Protein AF-A0A952GH01-F1 (afdb_monomer)

Foldseek 3Di:
DCPQLVVQLVVLLVQLVVDPDDDLVNLVVSLVSNLVSCVVVVHDNVLSVVLSVQLSCCLPVDPCDDDDDNSVSSVVSSVVSVCVSVDVDDDDDDADPDDDGDDDQDDDPPPCSLVVLLVVCLVVVVVVDQDEAEDPDLDDPVSLVSSVVSCVVSVHHYHDDDNPDDDPPDDD

Nearest PDB structures (foldseek):
  4ue5-assembly1_D  TM=8.906E-01  e=1.024E-07  Canis lupus familiaris
  7obr-assembly1_x  TM=8.571E-01  e=7.918E-08  Canis lupus familiaris
  7nfx-assembly1_x  TM=8.700E-01  e=1.803E-07  Homo sapiens
  6y30-assembly1_A  TM=8.674E-01  e=2.455E-07  Homo sapiens
  7qwq-assembly1_x  TM=8.553E-01  e=5.589E-07  Homo sapiens

pLDDT: mean 84.16, std 13.25, range [35.97, 96.75]

Solvent-accessible surface area (backbone atoms only — not comparable to full-atom values): 10726 Å² total; per-residue (Å²): 137,57,63,68,43,48,53,46,48,51,50,37,52,50,59,50,65,70,44,96,62,86,44,72,65,59,52,52,52,36,52,50,50,46,49,51,36,40,51,78,63,76,43,54,70,67,62,47,51,54,53,51,50,56,43,49,52,51,63,70,67,43,76,85,79,63,102,62,56,67,51,58,50,49,53,49,48,49,52,49,54,51,39,60,75,76,52,83,72,86,82,72,91,81,73,55,98,59,84,80,66,85,82,85,82,79,79,64,89,89,70,44,52,65,61,50,52,44,52,50,39,50,52,41,39,74,72,73,46,86,55,67,48,71,49,80,70,88,83,45,70,67,61,44,52,51,45,50,54,46,25,58,77,70,73,40,50,70,46,71,71,75,94,82,76,74,68,97,78,76,80,132

Structure (mmCIF, N/CA/C/O backbone):
data_AF-A0A952GH01-F1
#
_entry.id   AF-A0A952GH01-F1
#
loop_
_atom_site.group_PDB
_atom_site.id
_atom_site.type_symbol
_atom_site.label_atom_id
_atom_site.label_alt_id
_atom_site.label_comp_id
_atom_site.label_asym_id
_atom_site.label_entity_id
_atom_site.label_seq_id
_atom_site.pdbx_PDB_ins_code
_atom_site.Cartn_x
_atom_site.Cartn_y
_atom_site.Cartn_z
_atom_site.occupancy
_atom_site.B_iso_or_equiv
_atom_site.auth_seq_id
_atom_site.auth_comp_id
_atom_site.auth_asym_id
_atom_site.auth_atom_id
_atom_site.pdbx_PDB_model_num
ATOM 1 N N . MET A 1 1 ? 2.956 -8.116 6.126 1.00 58.72 1 MET A N 1
ATOM 2 C CA . MET A 1 1 ? 3.073 -6.634 6.189 1.00 58.72 1 MET A CA 1
ATOM 3 C C . MET A 1 1 ? 2.266 -6.061 7.347 1.00 58.72 1 MET A C 1
ATOM 5 O O . MET A 1 1 ? 2.832 -5.286 8.094 1.00 58.72 1 MET A O 1
ATOM 9 N N . PHE A 1 2 ? 1.006 -6.467 7.555 1.00 75.69 2 PHE A N 1
ATOM 10 C CA . PHE A 1 2 ? 0.147 -5.917 8.620 1.00 75.69 2 PHE A CA 1
ATOM 11 C C . PHE A 1 2 ? -0.048 -6.837 9.837 1.00 75.69 2 PHE A C 1
ATOM 13 O O . PHE A 1 2 ? -1.040 -6.699 10.534 1.00 75.69 2 PHE A O 1
ATOM 20 N N . GLU A 1 3 ? 0.857 -7.780 10.111 1.00 81.25 3 GLU A N 1
ATOM 21 C CA . GLU A 1 3 ? 0.652 -8.780 11.179 1.00 81.25 3 GLU A CA 1
ATOM 22 C C . GLU A 1 3 ? 0.527 -8.143 12.570 1.00 81.25 3 GLU A C 1
ATOM 24 O O . GLU A 1 3 ? -0.404 -8.459 13.303 1.00 81.25 3 GLU A O 1
ATOM 29 N N . ASN A 1 4 ? 1.396 -7.179 12.894 1.00 81.62 4 ASN A N 1
ATOM 30 C CA . ASN A 1 4 ? 1.360 -6.461 14.172 1.00 81.62 4 ASN A CA 1
ATOM 31 C C . ASN A 1 4 ? 0.070 -5.630 14.323 1.00 81.62 4 ASN A C 1
ATOM 33 O O . ASN A 1 4 ? -0.622 -5.716 15.337 1.00 81.62 4 ASN A O 1
ATOM 37 N N . LEU A 1 5 ? -0.310 -4.896 13.270 1.00 84.62 5 LEU A N 1
ATOM 38 C CA . LEU A 1 5 ? -1.570 -4.150 13.235 1.00 84.62 5 LEU A CA 1
ATOM 39 C C . LEU A 1 5 ? -2.775 -5.086 13.392 1.00 84.62 5 LEU A C 1
ATOM 41 O O . LEU A 1 5 ? -3.677 -4.814 14.178 1.00 84.62 5 LEU A O 1
ATOM 45 N N . GLN A 1 6 ? -2.778 -6.204 12.668 1.00 87.06 6 GLN A N 1
ATOM 46 C CA . GLN A 1 6 ? -3.842 -7.197 12.710 1.00 87.06 6 GLN A CA 1
ATOM 47 C C . GLN A 1 6 ? -3.988 -7.792 14.110 1.00 87.06 6 GLN A C 1
ATOM 49 O O . GLN A 1 6 ? -5.106 -7.877 14.610 1.00 87.06 6 GLN A O 1
ATOM 54 N N . GLU A 1 7 ? -2.886 -8.166 14.759 1.00 87.31 7 GLU A N 1
ATOM 55 C CA . GLU A 1 7 ? -2.910 -8.717 16.112 1.00 87.31 7 GLU A CA 1
ATOM 56 C C . GLU A 1 7 ? -3.476 -7.707 17.119 1.00 87.31 7 GLU A C 1
ATOM 58 O O . GLU A 1 7 ? -4.342 -8.049 17.928 1.00 87.31 7 GLU A O 1
ATOM 63 N N . LYS A 1 8 ? -3.052 -6.442 17.041 1.00 85.44 8 LYS A N 1
ATOM 64 C CA . LYS A 1 8 ? -3.531 -5.381 17.936 1.00 85.44 8 LYS A CA 1
ATOM 65 C C . LYS A 1 8 ? -5.005 -5.049 17.718 1.00 85.44 8 LYS A C 1
ATOM 67 O O . LYS A 1 8 ? -5.753 -4.968 18.689 1.00 85.44 8 LYS A O 1
ATOM 72 N N . LEU A 1 9 ? -5.450 -4.946 16.466 1.00 85.56 9 LEU A N 1
ATOM 73 C CA . LEU A 1 9 ? -6.868 -4.754 16.148 1.00 85.56 9 LEU A CA 1
ATOM 74 C C . LEU A 1 9 ? -7.717 -5.942 16.616 1.00 85.56 9 LEU A C 1
ATOM 76 O O . LEU A 1 9 ? -8.793 -5.750 17.177 1.00 85.56 9 LEU A O 1
ATOM 80 N N . GLN A 1 10 ? -7.232 -7.176 16.446 1.00 87.12 10 GLN A N 1
ATOM 81 C CA . GLN A 1 10 ? -7.925 -8.367 16.940 1.00 87.12 10 GLN A CA 1
ATOM 82 C C . GLN A 1 10 ? -8.069 -8.363 18.465 1.00 87.12 10 GLN A C 1
ATOM 84 O O . GLN A 1 10 ? -9.128 -8.745 18.966 1.00 87.12 10 GLN A O 1
ATOM 89 N N . ARG A 1 11 ? -7.045 -7.915 19.203 1.00 86.31 11 ARG A N 1
ATOM 90 C CA . ARG A 1 11 ? -7.120 -7.744 20.663 1.00 86.31 11 ARG A CA 1
ATOM 91 C C . ARG A 1 11 ? -8.163 -6.691 21.046 1.00 86.31 11 ARG A C 1
ATOM 93 O O . ARG A 1 11 ? -9.054 -7.021 21.826 1.00 86.31 11 ARG A O 1
ATOM 100 N N . ALA A 1 12 ? -8.145 -5.517 20.413 1.00 85.25 12 ALA A N 1
ATOM 101 C CA . ALA A 1 12 ? -9.136 -4.464 20.652 1.00 85.25 12 ALA A CA 1
ATOM 102 C C . ALA A 1 12 ? -10.574 -4.946 20.380 1.00 85.25 12 ALA A C 1
ATOM 104 O O . ALA A 1 12 ? -11.484 -4.735 21.184 1.00 85.25 12 ALA A O 1
ATOM 105 N N . PHE A 1 13 ? -10.789 -5.687 19.288 1.00 85.94 13 PHE A N 1
ATOM 106 C CA . PHE A 1 13 ? -12.096 -6.272 18.975 1.00 85.94 13 PHE A CA 1
ATOM 107 C C . PHE A 1 13 ? -12.510 -7.376 19.950 1.00 85.94 13 PHE A C 1
ATOM 109 O O . PHE A 1 13 ? -13.693 -7.501 20.263 1.00 85.94 13 PHE A O 1
ATOM 116 N N . LYS A 1 14 ? -11.566 -8.188 20.440 1.00 84.31 14 LYS A N 1
ATOM 117 C CA . LYS A 1 14 ? -11.845 -9.220 21.445 1.00 84.31 14 LYS A CA 1
ATOM 118 C C . LYS A 1 14 ? -12.264 -8.592 22.775 1.00 84.31 14 LYS A C 1
ATOM 120 O O . LYS A 1 14 ? -13.229 -9.065 23.368 1.00 84.31 14 LYS A O 1
ATOM 125 N N . ASN A 1 15 ? -11.592 -7.520 23.191 1.00 81.75 15 ASN A N 1
ATOM 126 C CA . ASN A 1 15 ? -11.927 -6.765 24.398 1.00 81.75 15 ASN A CA 1
ATOM 127 C C . ASN A 1 15 ? -13.343 -6.182 24.297 1.00 81.75 15 ASN A C 1
ATOM 129 O O . ASN A 1 15 ? -14.155 -6.388 25.194 1.00 81.75 15 ASN A O 1
ATOM 133 N N . LEU A 1 16 ? -13.685 -5.577 23.156 1.00 81.19 16 LEU A N 1
ATOM 134 C CA . LEU A 1 16 ? -15.036 -5.083 22.870 1.00 81.19 16 LEU A CA 1
ATOM 135 C C . LEU A 1 16 ? -16.108 -6.189 22.889 1.00 81.19 16 LEU A C 1
ATOM 137 O O . LEU A 1 16 ? -17.200 -5.974 23.406 1.00 81.19 16 LEU A O 1
ATOM 141 N N . ARG A 1 17 ? -15.821 -7.382 22.346 1.00 81.12 17 ARG A N 1
ATOM 142 C CA . ARG A 1 17 ? -16.751 -8.538 22.353 1.00 81.12 17 ARG A CA 1
ATOM 143 C C . ARG A 1 17 ? -16.931 -9.184 23.718 1.00 81.12 17 ARG A C 1
ATOM 145 O O . ARG A 1 17 ? 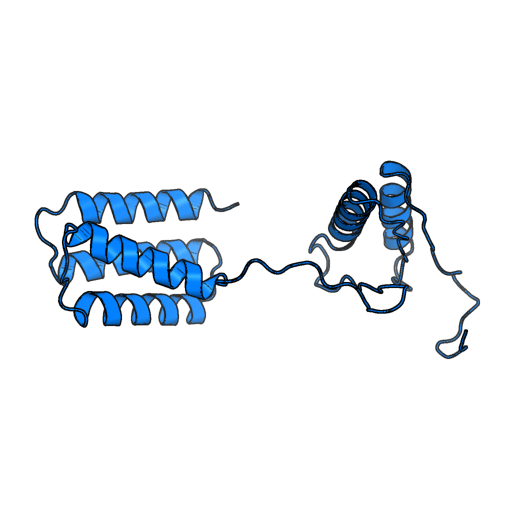-17.965 -9.799 23.943 1.00 81.12 17 ARG A O 1
ATOM 152 N N . GLY A 1 18 ? -15.946 -9.070 24.604 1.00 75.50 18 GLY A N 1
ATOM 153 C CA . GLY A 1 18 ? -16.041 -9.572 25.976 1.00 75.50 18 GLY A CA 1
ATOM 154 C C . GLY A 1 18 ? -16.952 -8.734 26.878 1.00 75.50 18 GLY A C 1
ATOM 155 O O . GLY A 1 18 ? -17.306 -9.185 27.964 1.00 75.50 18 GLY A O 1
ATOM 156 N N . GLN A 1 19 ? -17.337 -7.535 26.439 1.00 71.12 19 GLN A N 1
ATOM 157 C CA . GLN A 1 19 ? -18.200 -6.621 27.180 1.00 71.12 19 GLN A CA 1
ATOM 158 C C . GLN A 1 19 ? -19.672 -6.953 26.886 1.00 71.12 19 GLN A C 1
ATOM 160 O O . GLN A 1 19 ? -20.105 -6.919 25.7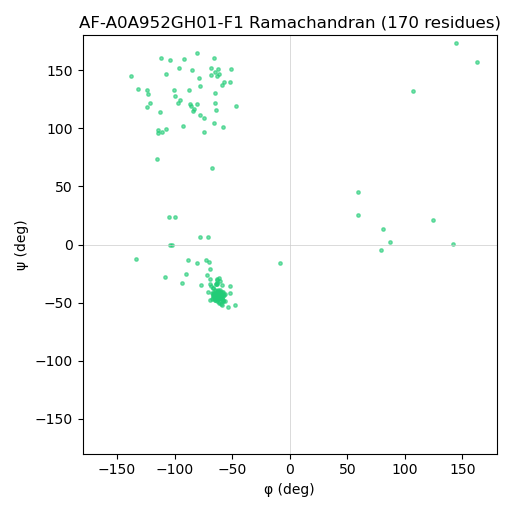35 1.00 71.12 19 GLN A O 1
ATOM 165 N N . GLY A 1 20 ? -20.453 -7.282 27.922 1.00 64.81 20 GLY A N 1
ATOM 166 C CA . GLY A 1 20 ? -21.879 -7.622 27.783 1.00 64.81 20 GLY A CA 1
ATOM 167 C C . GLY A 1 20 ? -22.770 -6.435 27.392 1.00 64.81 20 GLY A C 1
ATOM 168 O O . GLY A 1 20 ? -23.857 -6.629 26.851 1.00 64.81 20 GLY A O 1
ATOM 169 N N . THR A 1 21 ? -22.302 -5.208 27.630 1.00 69.75 21 THR A N 1
ATOM 170 C CA . THR A 1 21 ? -22.938 -3.957 27.209 1.00 69.75 21 THR A CA 1
ATOM 171 C C . THR A 1 21 ? -21.885 -2.980 26.690 1.00 69.75 21 THR A C 1
ATOM 173 O O . THR A 1 21 ? -20.754 -2.917 27.177 1.00 69.75 21 THR A O 1
ATOM 176 N N . ILE A 1 22 ? -22.258 -2.199 25.677 1.00 74.75 22 ILE A N 1
ATOM 177 C CA . ILE A 1 22 ? -21.412 -1.125 25.158 1.00 74.75 22 ILE A CA 1
ATOM 178 C C . ILE A 1 22 ? -21.627 0.116 26.028 1.00 74.75 22 ILE A C 1
ATOM 180 O O . ILE A 1 22 ? -22.726 0.667 26.058 1.00 74.75 22 ILE A O 1
ATOM 184 N N . SER A 1 23 ? -20.577 0.539 26.732 1.00 79.25 23 SER A N 1
ATOM 185 C CA . SER A 1 23 ? -20.503 1.836 27.406 1.00 79.25 23 SER A CA 1
ATOM 186 C C . SER A 1 23 ? -19.616 2.793 26.607 1.00 79.25 23 SER A C 1
ATOM 188 O O . SER A 1 23 ? -18.767 2.371 25.816 1.00 79.25 23 SER A O 1
ATOM 190 N N . GLU A 1 24 ? -19.788 4.093 26.832 1.00 81.81 24 GLU A N 1
ATOM 191 C CA . GLU A 1 24 ? -18.928 5.133 26.253 1.00 81.81 24 GLU A CA 1
ATOM 192 C C . GLU A 1 24 ? -17.453 4.950 26.659 1.00 81.81 24 GLU A C 1
ATOM 194 O O . GLU A 1 24 ? -16.544 5.146 25.850 1.00 81.81 24 GLU A O 1
ATOM 199 N N . GLU A 1 25 ? -17.220 4.480 27.886 1.00 84.75 25 GLU A N 1
ATOM 200 C CA . GLU A 1 25 ? -15.894 4.142 28.407 1.00 84.75 25 GLU A CA 1
ATOM 201 C C . GLU A 1 25 ? -15.253 2.991 27.616 1.00 84.75 25 GLU A C 1
ATOM 203 O O . GLU A 1 25 ? -14.125 3.120 27.141 1.00 84.75 25 GLU A O 1
ATOM 208 N N . ASN A 1 26 ? -16.006 1.914 27.359 1.00 82.06 26 ASN A N 1
ATOM 209 C CA . ASN A 1 26 ? -15.532 0.763 26.586 1.00 82.06 26 ASN A CA 1
ATOM 210 C C . ASN A 1 26 ? -15.176 1.138 25.139 1.00 82.06 26 ASN A C 1
ATOM 212 O O . ASN A 1 26 ? -14.183 0.650 24.596 1.00 82.06 26 ASN A O 1
ATOM 216 N N . ILE A 1 27 ? -15.976 2.006 24.505 1.00 83.56 27 ILE A N 1
ATOM 217 C CA . ILE A 1 27 ? -15.680 2.522 23.160 1.00 83.56 27 ILE A CA 1
ATOM 218 C C . ILE A 1 27 ? -14.399 3.355 23.198 1.00 83.56 27 ILE A C 1
ATOM 220 O O . ILE A 1 27 ? -13.516 3.167 22.363 1.00 83.56 27 ILE A O 1
ATOM 224 N N . THR A 1 28 ? -14.283 4.264 24.165 1.00 87.56 28 THR A N 1
ATOM 225 C CA . THR A 1 28 ? -13.132 5.165 24.285 1.00 87.56 28 THR A CA 1
ATOM 226 C C . THR A 1 28 ? -11.827 4.396 24.483 1.00 87.56 28 THR A C 1
ATOM 228 O O . THR A 1 28 ? -10.834 4.704 23.818 1.00 87.56 28 THR A O 1
ATOM 231 N N . GLU A 1 29 ? -11.836 3.364 25.327 1.00 87.38 29 GLU A N 1
ATOM 232 C CA . GLU A 1 29 ? -10.677 2.499 25.562 1.00 87.38 29 GLU A CA 1
ATOM 233 C C . GLU A 1 29 ? -10.278 1.743 24.286 1.00 87.38 29 GLU A C 1
ATOM 235 O O . GLU A 1 29 ? -9.118 1.765 23.872 1.00 87.38 29 GLU A O 1
ATOM 240 N N . ALA A 1 30 ? -11.249 1.168 23.572 1.00 86.44 30 ALA A N 1
ATOM 241 C CA . ALA A 1 30 ? -10.979 0.471 22.318 1.00 86.44 30 ALA A CA 1
ATOM 242 C C . ALA A 1 30 ? -10.424 1.404 21.228 1.00 86.44 30 ALA A C 1
ATOM 244 O O . ALA A 1 30 ? -9.482 1.048 20.518 1.00 86.44 30 ALA A O 1
ATOM 245 N N . LEU A 1 31 ? -10.957 2.624 21.106 1.00 89.44 31 LEU A N 1
ATOM 246 C CA . LEU A 1 31 ? -10.431 3.632 20.180 1.00 89.44 31 LEU A CA 1
ATOM 247 C C . LEU A 1 31 ? -9.006 4.056 20.543 1.00 89.44 31 LEU A C 1
ATOM 249 O O . LEU A 1 31 ? -8.193 4.318 19.653 1.00 89.44 31 LEU A O 1
ATOM 253 N N . ARG A 1 32 ? -8.674 4.099 21.836 1.00 91.31 32 ARG A N 1
ATOM 254 C CA . ARG A 1 32 ? -7.313 4.370 22.307 1.00 91.31 32 ARG A CA 1
ATOM 255 C C . ARG A 1 32 ? -6.350 3.257 21.891 1.00 91.31 32 ARG A C 1
ATOM 257 O O . ARG A 1 32 ? -5.278 3.571 21.372 1.00 91.31 32 ARG A O 1
ATOM 264 N N . GLU A 1 33 ? -6.728 1.991 22.061 1.00 89.06 33 GLU A N 1
ATOM 265 C CA . GLU A 1 33 ? -5.923 0.846 21.613 1.00 89.06 33 GLU A CA 1
ATOM 266 C C . GLU A 1 33 ? -5.701 0.868 20.092 1.00 89.06 33 GLU A C 1
ATOM 268 O O . GLU A 1 33 ? -4.568 0.732 19.625 1.00 89.06 33 GLU A O 1
ATOM 273 N N . ILE A 1 34 ? -6.760 1.114 19.314 1.00 90.12 34 ILE A N 1
ATOM 274 C CA . ILE A 1 34 ? -6.688 1.209 17.847 1.00 90.12 34 ILE A CA 1
ATOM 275 C C . ILE A 1 34 ? -5.767 2.357 17.424 1.00 90.12 34 ILE A C 1
ATOM 277 O O . ILE A 1 34 ? -4.928 2.185 16.541 1.00 90.12 34 ILE A O 1
ATOM 281 N N . ARG A 1 35 ? -5.874 3.520 18.077 1.00 92.38 35 ARG A N 1
ATOM 282 C CA . ARG A 1 35 ? -5.001 4.668 17.816 1.00 92.38 35 ARG A CA 1
ATOM 283 C C . ARG A 1 35 ? -3.531 4.317 18.018 1.00 92.38 35 ARG A C 1
ATOM 285 O O . ARG A 1 35 ? -2.713 4.662 17.171 1.00 92.38 35 ARG A O 1
ATOM 292 N N . LEU A 1 36 ? -3.191 3.661 19.127 1.00 91.75 36 LEU A N 1
ATOM 293 C CA . LEU A 1 36 ? -1.816 3.239 19.400 1.00 91.75 36 LEU A CA 1
ATOM 294 C C . LEU A 1 36 ? -1.331 2.251 18.336 1.00 91.75 36 LEU A C 1
ATOM 296 O O . LEU A 1 36 ? -0.274 2.470 17.751 1.00 91.75 36 LEU A O 1
ATOM 300 N N . ALA A 1 37 ? -2.154 1.256 18.001 1.00 91.06 37 ALA A N 1
ATOM 301 C CA . ALA A 1 37 ? -1.829 0.260 16.988 1.00 91.06 37 ALA A CA 1
ATOM 302 C C . ALA A 1 37 ? -1.529 0.877 15.613 1.00 91.06 37 ALA A C 1
ATOM 304 O O . ALA A 1 37 ? -0.591 0.449 14.938 1.00 91.06 37 ALA A O 1
ATOM 305 N N . LEU A 1 38 ? -2.300 1.889 15.205 1.00 90.50 38 LEU A N 1
ATOM 306 C CA . LEU A 1 38 ? -2.088 2.613 13.951 1.00 90.50 38 LEU A CA 1
ATOM 307 C C . LEU A 1 38 ? -0.779 3.412 13.973 1.00 90.50 38 LEU A C 1
ATOM 309 O O . LEU A 1 38 ? 0.010 3.309 13.036 1.00 90.50 38 LEU A O 1
ATOM 313 N N . LEU A 1 39 ? -0.509 4.148 15.055 1.00 91.31 39 LEU A N 1
ATOM 314 C CA . LEU A 1 39 ? 0.721 4.938 15.191 1.00 91.31 39 LEU A CA 1
ATOM 315 C C . LEU A 1 39 ? 1.979 4.062 15.219 1.00 91.31 39 LEU A C 1
ATOM 317 O O . LEU A 1 39 ? 2.977 4.401 14.594 1.00 91.31 39 LEU A O 1
ATOM 321 N N . GLU A 1 40 ? 1.925 2.920 15.902 1.00 89.69 40 GLU A N 1
ATOM 322 C CA . GLU A 1 40 ? 3.022 1.944 15.941 1.00 89.69 40 GLU A CA 1
ATOM 323 C C . GLU A 1 40 ? 3.224 1.212 14.607 1.00 89.69 40 GLU A C 1
ATOM 325 O O . GLU A 1 40 ? 4.251 0.567 14.414 1.00 89.69 40 GLU A O 1
ATOM 330 N N . SER A 1 41 ? 2.249 1.294 13.697 1.00 88.88 41 SER A N 1
ATOM 331 C CA . SER A 1 41 ? 2.299 0.701 12.355 1.00 88.88 41 SER A CA 1
ATOM 332 C C . SER A 1 41 ? 2.675 1.721 11.273 1.00 88.88 41 SER A C 1
ATOM 334 O O . SER A 1 41 ? 2.318 1.539 10.110 1.00 88.88 41 SER A O 1
ATOM 336 N N . ASP A 1 42 ? 3.357 2.804 11.656 1.00 89.19 42 ASP A N 1
ATOM 337 C CA . ASP A 1 42 ? 3.801 3.892 10.776 1.00 89.19 42 ASP A CA 1
ATOM 338 C C . ASP A 1 42 ? 2.662 4.620 10.030 1.00 89.19 42 ASP A C 1
ATOM 340 O O . ASP A 1 42 ? 2.867 5.223 8.971 1.00 89.19 42 ASP A O 1
ATOM 344 N N . VAL A 1 43 ? 1.440 4.613 10.577 1.00 90.12 43 VAL A N 1
ATOM 345 C CA . VAL A 1 43 ? 0.338 5.428 10.046 1.00 90.12 43 VAL A CA 1
ATOM 346 C C . VAL A 1 43 ? 0.508 6.875 10.506 1.00 90.12 43 VAL A C 1
ATOM 348 O O . VAL A 1 43 ? 0.801 7.163 11.666 1.00 90.12 43 VAL A O 1
ATOM 351 N N . ASN A 1 44 ? 0.299 7.819 9.587 1.00 93.31 44 ASN A N 1
ATOM 352 C CA . ASN A 1 44 ? 0.432 9.242 9.875 1.00 93.31 44 ASN A CA 1
ATOM 353 C C . ASN A 1 44 ? -0.488 9.688 11.033 1.00 93.31 44 ASN A C 1
ATOM 355 O O . ASN A 1 44 ? -1.651 9.286 11.116 1.00 93.31 44 ASN A O 1
ATOM 359 N N . LEU A 1 45 ? 0.026 10.566 11.902 1.00 94.06 45 LEU A N 1
ATOM 360 C CA . LEU A 1 45 ? -0.700 11.061 13.075 1.00 94.06 45 LEU A CA 1
ATOM 361 C C . LEU A 1 45 ? -2.015 11.761 12.717 1.00 94.06 45 LEU A C 1
ATOM 363 O O . LEU A 1 45 ? -3.000 11.564 13.422 1.00 94.06 45 LEU A O 1
ATOM 367 N N . ASN A 1 46 ? -2.038 12.571 11.658 1.00 94.69 46 ASN A N 1
ATOM 368 C CA . ASN A 1 46 ? -3.237 13.308 11.255 1.00 94.69 46 ASN A CA 1
ATOM 369 C C . ASN A 1 46 ? -4.295 12.336 10.730 1.00 94.69 46 ASN A C 1
ATOM 371 O O . ASN A 1 46 ? -5.402 12.320 11.246 1.00 94.69 46 ASN A O 1
ATOM 375 N N . VAL A 1 47 ? -3.899 11.418 9.842 1.00 93.56 47 VAL A N 1
ATOM 376 C CA . VAL A 1 47 ? -4.782 10.351 9.336 1.00 93.56 47 VAL A CA 1
ATOM 377 C C . VAL A 1 47 ? -5.366 9.518 10.477 1.00 93.56 47 VAL A C 1
ATOM 379 O O . VAL A 1 47 ? -6.553 9.212 10.489 1.00 93.56 47 VAL A O 1
ATOM 382 N N . THR A 1 48 ? -4.538 9.174 11.465 1.00 94.00 48 THR A N 1
ATOM 383 C CA . THR A 1 48 ? -4.985 8.414 12.636 1.00 94.00 48 THR A CA 1
ATOM 384 C C . THR A 1 48 ? -5.974 9.215 13.482 1.00 94.00 48 THR A C 1
ATOM 386 O O . THR A 1 48 ? -6.967 8.661 13.941 1.00 94.00 48 THR A O 1
ATOM 389 N N . LYS A 1 49 ? -5.715 10.508 13.715 1.00 94.31 49 LYS A N 1
ATOM 390 C CA . LYS A 1 49 ? -6.625 11.381 14.471 1.00 94.31 49 LYS A CA 1
ATOM 391 C C . LYS A 1 49 ? -7.981 11.492 13.778 1.00 94.31 49 LYS A C 1
ATOM 393 O O . LYS A 1 49 ? -8.987 11.245 14.433 1.00 94.31 49 LYS A O 1
ATOM 398 N N . ASP A 1 50 ? -7.978 11.786 12.483 1.00 93.94 50 ASP A N 1
ATOM 399 C CA . ASP A 1 50 ? -9.194 11.966 11.688 1.00 93.94 50 ASP A CA 1
ATOM 400 C C . ASP A 1 50 ? -10.023 10.673 11.663 1.00 93.94 50 ASP A C 1
ATOM 402 O O . ASP A 1 50 ? -11.225 10.692 11.921 1.00 93.94 50 ASP A O 1
ATOM 406 N N . LEU A 1 51 ? -9.365 9.524 11.462 1.00 93.44 51 LEU A N 1
ATOM 407 C CA . LEU A 1 51 ? -10.011 8.212 11.497 1.00 93.44 51 LEU A CA 1
ATOM 408 C C . LEU A 1 51 ? -10.696 7.943 12.845 1.00 93.44 51 LEU A C 1
ATOM 410 O O . LEU A 1 51 ? -11.846 7.514 12.88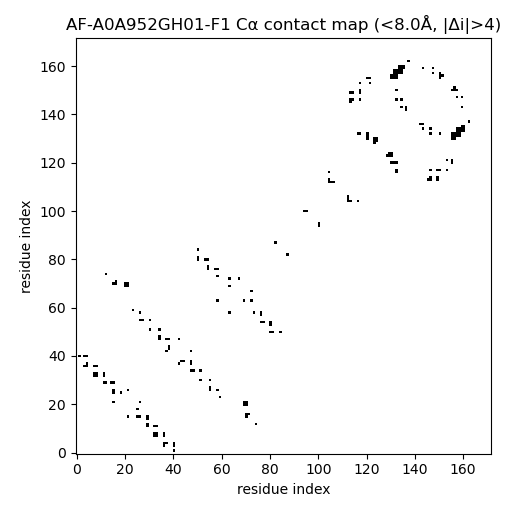3 1.00 93.44 51 LEU A O 1
ATOM 414 N N . ILE A 1 52 ? -9.996 8.176 13.958 1.00 93.94 52 ILE A N 1
ATOM 415 C CA . ILE A 1 52 ? -10.536 7.916 15.298 1.00 93.94 52 ILE A CA 1
ATOM 416 C C . ILE A 1 52 ? -11.700 8.853 15.625 1.00 93.94 52 ILE A C 1
ATOM 418 O O . ILE A 1 52 ? -12.666 8.407 16.245 1.00 93.94 52 ILE A O 1
ATOM 422 N N . GLU A 1 53 ? -11.635 10.117 15.203 1.00 92.88 53 GLU A N 1
ATOM 423 C CA . GLU A 1 53 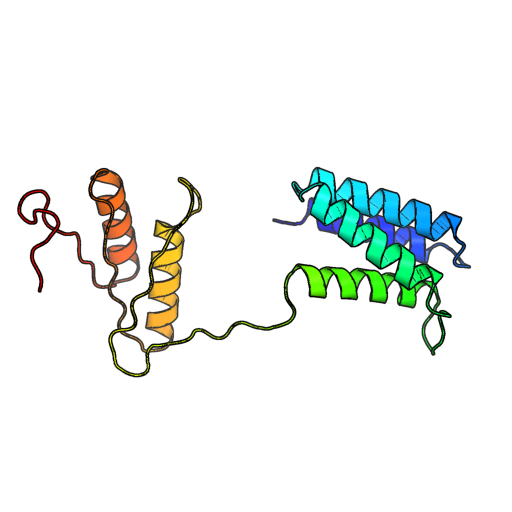? -12.720 11.073 15.420 1.00 92.88 53 GLU A CA 1
ATOM 424 C C . GLU A 1 53 ? -13.982 10.663 14.657 1.00 92.88 53 GLU A C 1
ATOM 426 O O . GLU A 1 53 ? -15.047 10.540 15.256 1.00 92.88 53 GLU A O 1
ATOM 431 N N . HIS A 1 54 ? -13.849 10.311 13.375 1.00 91.81 54 HIS A N 1
ATOM 432 C CA . HIS A 1 54 ? -14.979 9.845 12.569 1.00 91.81 54 HIS A CA 1
ATOM 433 C C . HIS A 1 54 ? -15.621 8.572 13.138 1.00 91.81 54 HIS A C 1
ATOM 435 O O . HIS A 1 54 ? -16.848 8.437 13.138 1.00 91.81 54 HIS A O 1
ATOM 441 N N . ILE A 1 55 ? -14.813 7.631 13.645 1.00 91.00 55 ILE A N 1
ATOM 442 C CA . ILE A 1 55 ? -15.340 6.428 14.301 1.00 91.00 55 ILE A CA 1
ATOM 443 C C . ILE A 1 55 ? -16.087 6.808 15.585 1.00 91.00 55 ILE A C 1
ATOM 445 O O . ILE A 1 55 ? -17.174 6.279 15.815 1.00 91.00 55 ILE A O 1
ATOM 449 N N . ARG A 1 56 ? -15.538 7.710 16.412 1.00 89.12 56 ARG A N 1
ATOM 450 C CA . ARG A 1 56 ? -16.182 8.158 17.658 1.00 89.12 56 ARG A CA 1
ATOM 451 C C . ARG A 1 56 ? -17.539 8.795 17.375 1.00 89.12 56 ARG A C 1
ATOM 453 O O . ARG A 1 56 ? -18.532 8.375 17.964 1.00 89.12 56 ARG A O 1
ATOM 460 N N . GLU A 1 57 ? -17.592 9.750 16.452 1.00 88.62 57 GLU A N 1
ATOM 461 C CA . GLU A 1 57 ? -18.827 10.440 16.071 1.00 88.62 57 GLU A CA 1
ATOM 462 C C . GLU A 1 57 ? -19.901 9.457 15.593 1.00 88.62 57 GLU A C 1
ATOM 464 O O . GLU A 1 57 ? -21.054 9.543 16.012 1.00 88.62 57 GLU A O 1
ATOM 469 N N . LYS A 1 58 ? -19.531 8.470 14.767 1.00 86.38 58 LYS A N 1
ATOM 470 C CA . LYS A 1 58 ? -20.469 7.454 14.266 1.00 86.38 58 LYS A CA 1
ATOM 471 C C . LYS A 1 58 ? -20.909 6.478 15.353 1.00 86.38 58 LYS A C 1
ATOM 473 O O . LYS A 1 58 ? -22.088 6.145 15.419 1.00 86.38 58 LYS A O 1
ATOM 478 N N . ALA A 1 59 ? -19.993 6.040 16.214 1.00 83.25 59 ALA A N 1
ATOM 479 C CA . ALA A 1 59 ? -20.291 5.102 17.293 1.00 83.25 59 ALA A CA 1
ATOM 480 C C . ALA A 1 59 ? -21.174 5.717 18.393 1.00 83.25 59 ALA A C 1
ATOM 482 O O . ALA A 1 59 ? -21.949 4.991 19.010 1.00 83.25 59 ALA A O 1
ATOM 483 N N . MET A 1 60 ? -21.075 7.032 18.622 1.00 78.69 60 MET A N 1
ATOM 484 C CA . MET A 1 60 ? -21.883 7.759 19.610 1.00 78.69 60 MET A CA 1
ATOM 485 C C . MET A 1 60 ? -23.162 8.377 19.021 1.00 78.69 60 MET A C 1
ATOM 487 O O . MET A 1 60 ? -24.167 8.484 19.719 1.00 78.69 60 MET A O 1
ATOM 491 N N . GLY A 1 61 ? -23.128 8.809 17.756 1.00 69.12 61 GLY A N 1
ATOM 492 C CA . GLY A 1 61 ? -24.205 9.564 17.108 1.00 69.12 61 GLY A CA 1
ATOM 493 C C . GLY A 1 61 ? -25.259 8.711 16.403 1.00 69.12 61 GLY A C 1
ATOM 494 O O . GLY A 1 61 ? -26.404 9.143 16.263 1.00 69.12 61 GLY A O 1
ATOM 495 N N . GLN A 1 62 ? -24.927 7.490 15.973 1.00 58.88 62 GLN A N 1
ATOM 496 C CA . GLN A 1 62 ? -25.952 6.545 15.542 1.00 58.88 62 GLN A CA 1
ATOM 497 C C . GLN A 1 62 ? -26.569 5.900 16.775 1.00 58.88 62 GLN A C 1
ATOM 499 O O . GLN A 1 62 ? -25.890 5.195 17.518 1.00 58.88 62 GLN A O 1
ATOM 504 N N . GLN A 1 63 ? -27.890 6.063 16.946 1.00 52.09 63 GLN A N 1
ATOM 505 C CA . GLN A 1 63 ? -28.654 5.023 17.626 1.00 52.09 63 GLN A CA 1
ATOM 506 C C . GLN A 1 63 ? -28.201 3.712 16.999 1.00 52.09 63 GLN A C 1
ATOM 508 O O . GLN A 1 63 ? -28.284 3.543 15.779 1.00 52.09 63 GLN A O 1
ATOM 513 N N . VAL A 1 64 ? -27.635 2.846 17.834 1.00 55.44 64 VAL A N 1
ATOM 514 C CA . VAL A 1 64 ? -27.146 1.513 17.497 1.00 55.44 64 VAL A CA 1
ATOM 515 C C . VAL A 1 64 ? -28.378 0.665 17.158 1.00 55.44 64 VAL A C 1
ATOM 517 O O . VAL A 1 64 ? -28.847 -0.158 17.932 1.00 55.44 64 VAL A O 1
ATOM 520 N N . ALA A 1 65 ? -29.040 1.032 16.066 1.00 53.84 65 ALA A N 1
ATOM 521 C CA . ALA A 1 65 ? -30.378 0.633 15.701 1.00 53.84 65 ALA A CA 1
ATOM 522 C C . ALA A 1 65 ? -30.255 -0.277 14.496 1.00 53.84 65 ALA A C 1
ATOM 524 O O . ALA A 1 65 ? -30.094 0.200 13.375 1.00 53.84 65 ALA A O 1
ATOM 525 N N . THR A 1 66 ? -30.268 -1.584 14.751 1.00 56.69 66 THR A N 1
ATOM 526 C CA . THR A 1 66 ? -30.767 -2.694 13.915 1.00 56.69 66 THR A CA 1
ATOM 527 C C . THR A 1 66 ? -30.186 -4.013 14.434 1.00 56.69 66 THR A C 1
ATOM 529 O O . THR A 1 66 ? -29.164 -3.991 15.098 1.00 56.69 66 THR A O 1
ATOM 532 N N . ALA A 1 67 ? -30.871 -5.122 14.119 1.00 59.91 67 ALA A N 1
ATOM 533 C CA . ALA A 1 67 ? -30.639 -6.574 14.303 1.00 59.91 67 ALA A CA 1
ATOM 534 C C . ALA A 1 67 ? -29.301 -7.172 14.826 1.00 59.91 67 ALA A C 1
ATOM 536 O O . ALA A 1 67 ? -29.290 -8.353 15.165 1.00 59.91 67 ALA A O 1
ATOM 537 N N . LEU A 1 68 ? -28.190 -6.439 14.850 1.00 64.25 68 LEU A N 1
ATOM 538 C CA . LEU A 1 68 ? -26.878 -6.866 15.332 1.00 64.25 68 LEU A CA 1
ATOM 539 C C . LEU A 1 68 ? -26.685 -6.531 16.813 1.00 64.25 68 LEU A C 1
ATOM 541 O O . LEU A 1 68 ? -27.330 -5.635 17.361 1.00 64.25 68 LEU A O 1
ATOM 545 N N . SER A 1 69 ? -25.749 -7.225 17.459 1.00 77.44 69 SER A N 1
ATOM 546 C CA . SER A 1 69 ? -25.326 -6.827 18.800 1.00 77.44 69 SER A CA 1
ATOM 547 C C . SER A 1 69 ? -24.644 -5.447 18.761 1.00 77.44 69 SER A C 1
ATOM 549 O O . SER A 1 69 ? -23.961 -5.124 17.780 1.00 77.44 69 SER A O 1
ATOM 551 N N . PRO A 1 70 ? -24.758 -4.632 19.827 1.00 76.69 70 PRO A N 1
ATOM 552 C CA . PRO A 1 70 ? -24.112 -3.322 19.884 1.00 76.69 70 PRO A CA 1
ATOM 553 C C . PRO A 1 70 ? -22.611 -3.360 19.570 1.00 76.69 70 PRO A C 1
ATOM 555 O O . PRO A 1 70 ? -22.082 -2.484 18.886 1.00 76.69 70 PRO A O 1
ATOM 558 N N . THR A 1 71 ? -21.928 -4.422 19.995 1.00 79.25 71 THR A N 1
ATOM 559 C CA . THR A 1 71 ? -20.509 -4.626 19.709 1.00 79.25 71 THR A CA 1
ATOM 560 C C . THR A 1 71 ? -20.223 -4.865 18.230 1.00 79.25 71 THR A C 1
ATOM 562 O O . THR A 1 71 ? -19.284 -4.293 17.676 1.00 79.25 71 THR A O 1
ATOM 565 N N . GLU A 1 72 ? -21.014 -5.702 17.561 1.00 81.38 72 GLU A N 1
ATOM 566 C CA . GLU A 1 72 ? -20.851 -5.953 16.125 1.00 81.38 72 GLU A CA 1
ATOM 567 C C . GLU A 1 72 ? -21.098 -4.689 15.304 1.00 81.38 72 GLU A C 1
ATOM 569 O O . GLU A 1 72 ? -20.425 -4.473 14.294 1.00 81.38 72 GLU A O 1
ATOM 574 N N . GLN A 1 73 ? -22.003 -3.819 15.756 1.00 81.56 73 GLN A N 1
ATOM 575 C CA . GLN A 1 73 ? -22.235 -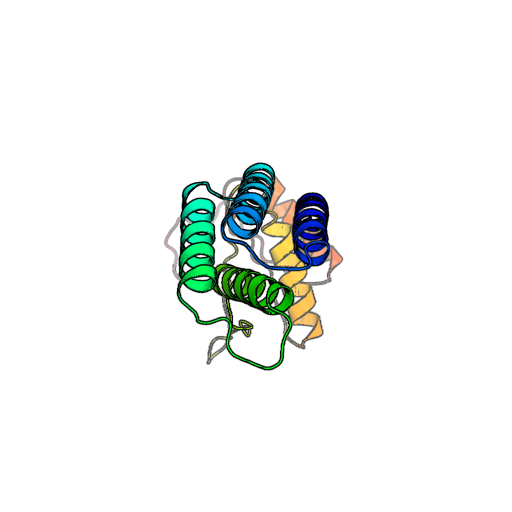2.534 15.111 1.00 81.56 73 GLN A CA 1
ATOM 576 C C . GLN A 1 73 ? -21.016 -1.606 15.215 1.00 81.56 73 GLN A C 1
ATOM 578 O O . GLN A 1 73 ? -20.624 -1.021 14.206 1.00 81.56 73 GLN A O 1
ATOM 583 N N . VAL A 1 74 ? -20.354 -1.529 16.373 1.00 82.31 74 VAL A N 1
ATOM 584 C CA . VAL A 1 74 ? -19.104 -0.757 16.525 1.00 82.31 74 VAL A CA 1
ATOM 585 C C . VAL A 1 74 ? -17.996 -1.313 15.624 1.00 82.31 74 VAL A C 1
ATOM 587 O O . VAL A 1 74 ? -17.335 -0.554 14.916 1.00 82.31 74 VAL A O 1
ATOM 590 N N . ILE A 1 75 ? -17.826 -2.638 15.569 1.00 85.19 75 ILE A N 1
ATOM 591 C CA . ILE A 1 75 ? -16.845 -3.279 14.674 1.00 85.19 75 ILE A CA 1
ATOM 592 C C . ILE A 1 75 ? -17.149 -2.953 13.206 1.00 85.19 75 ILE A C 1
ATOM 594 O O . ILE A 1 75 ? -16.233 -2.670 12.432 1.00 85.19 75 ILE A O 1
ATOM 598 N N . LYS A 1 76 ? -18.428 -2.956 12.817 1.00 87.50 76 LYS A N 1
ATOM 599 C CA . LYS A 1 76 ? -18.863 -2.592 11.465 1.00 87.50 76 LYS A CA 1
ATOM 600 C C . LYS A 1 76 ? -18.526 -1.140 11.126 1.00 87.5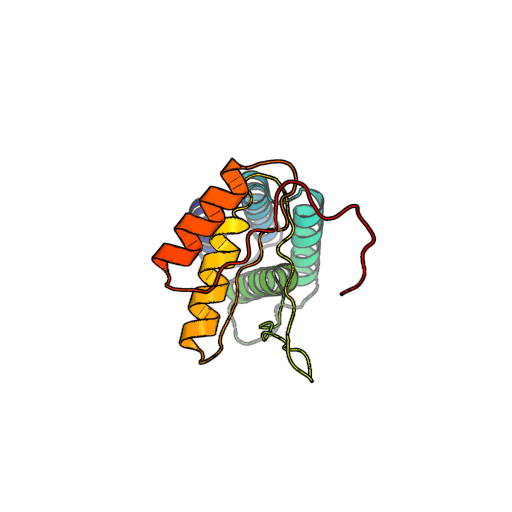0 76 LYS A C 1
ATOM 602 O O . LYS A 1 76 ? -18.085 -0.892 10.007 1.00 87.50 76 LYS A O 1
ATOM 607 N N . ILE A 1 77 ? -18.703 -0.207 12.065 1.00 88.94 77 ILE A N 1
ATOM 608 C CA . ILE A 1 77 ? -18.320 1.203 11.885 1.00 88.94 77 ILE A CA 1
ATOM 609 C C . ILE A 1 77 ? -16.811 1.303 11.648 1.00 88.94 77 ILE A C 1
ATOM 611 O O . ILE A 1 77 ? -16.393 1.878 10.648 1.00 88.94 77 ILE A O 1
ATOM 615 N N . ILE A 1 78 ? -15.998 0.672 12.502 1.00 88.00 78 ILE A N 1
ATOM 616 C CA . ILE A 1 78 ? -14.531 0.680 12.377 1.00 88.00 78 ILE A CA 1
ATOM 617 C C . ILE A 1 78 ? -14.094 0.111 11.023 1.00 88.00 78 ILE A C 1
ATOM 619 O O . ILE A 1 78 ? -13.293 0.720 10.319 1.00 88.00 78 ILE A O 1
ATOM 623 N N . HIS A 1 79 ? -14.636 -1.046 10.639 1.00 88.06 79 HIS A N 1
ATOM 624 C CA . HIS A 1 79 ? -14.353 -1.653 9.341 1.00 88.06 79 HIS A CA 1
ATOM 625 C C . HIS A 1 79 ? -14.757 -0.729 8.185 1.00 88.06 79 HIS A C 1
ATOM 627 O O . HIS A 1 79 ? -14.003 -0.590 7.227 1.00 88.06 79 HIS A O 1
ATOM 633 N N . GLY A 1 80 ? -15.930 -0.096 8.277 1.00 90.12 80 GLY A N 1
ATOM 634 C CA . GLY A 1 80 ? -16.399 0.889 7.308 1.00 90.12 80 GLY A CA 1
ATOM 635 C C . GLY A 1 80 ? -15.382 2.006 7.103 1.00 90.12 80 GLY A C 1
ATOM 636 O O . GLY A 1 80 ? -14.923 2.194 5.982 1.00 90.12 80 GLY A O 1
ATOM 637 N N . GLU A 1 81 ? -14.944 2.666 8.176 1.00 90.69 81 GLU A N 1
ATOM 638 C CA . GLU A 1 81 ? -13.975 3.764 8.069 1.00 90.69 81 GLU A CA 1
ATOM 639 C C . GLU A 1 81 ? -12.606 3.318 7.540 1.00 90.69 81 GLU A C 1
ATOM 641 O O . GLU A 1 81 ? -11.959 4.057 6.800 1.00 90.69 81 GLU A O 1
ATOM 646 N N . LEU A 1 82 ? -12.162 2.099 7.861 1.00 88.50 82 LEU A N 1
ATOM 647 C CA . LEU A 1 82 ? -10.935 1.547 7.280 1.00 88.50 82 LEU A CA 1
ATOM 648 C C . LEU A 1 82 ? -11.065 1.336 5.765 1.00 88.50 82 LEU A C 1
ATOM 650 O O . LEU A 1 82 ? -10.116 1.611 5.031 1.00 88.50 82 LEU A O 1
ATOM 654 N N . VAL A 1 83 ? -12.227 0.881 5.285 1.00 89.19 83 VAL A N 1
ATOM 655 C CA . VAL A 1 83 ? -12.506 0.747 3.844 1.00 89.19 83 VAL A CA 1
ATOM 656 C C . VAL A 1 83 ? -12.558 2.116 3.167 1.00 89.19 83 VAL A C 1
ATOM 658 O O . VAL A 1 83 ? -11.984 2.279 2.093 1.00 89.19 83 VAL A O 1
ATOM 661 N N . GLU A 1 84 ? -13.186 3.111 3.797 1.00 89.38 84 GLU A N 1
ATOM 662 C CA . GLU A 1 84 ? -13.175 4.494 3.301 1.00 89.38 84 GLU A CA 1
ATOM 663 C C . GLU A 1 84 ? -11.755 5.019 3.120 1.00 89.38 84 GLU A C 1
ATOM 665 O O . GLU A 1 84 ? -11.415 5.555 2.066 1.00 89.38 84 GLU A O 1
ATOM 670 N N . LEU A 1 85 ? -10.922 4.830 4.144 1.00 87.38 85 LEU A N 1
ATOM 671 C CA . LEU A 1 85 ? -9.562 5.342 4.177 1.00 87.38 85 LEU A CA 1
ATOM 672 C C . LEU A 1 85 ? -8.656 4.667 3.138 1.00 87.38 85 LEU A C 1
ATOM 674 O O . LEU A 1 85 ? -7.844 5.334 2.501 1.00 87.38 85 LEU A O 1
ATOM 678 N N . LEU A 1 86 ? -8.770 3.346 2.979 1.00 86.88 86 LEU A N 1
ATOM 679 C CA . LEU A 1 86 ? -7.941 2.570 2.050 1.00 86.88 86 LEU A CA 1
ATOM 680 C C . LEU A 1 86 ? -8.431 2.648 0.595 1.00 86.88 86 LEU A C 1
ATOM 682 O O . LEU A 1 86 ? -7.671 2.330 -0.321 1.00 86.88 86 LEU A O 1
ATOM 686 N N . GLY A 1 87 ? -9.666 3.104 0.385 1.00 83.38 87 GLY A N 1
ATOM 687 C CA . GLY A 1 87 ? -10.300 3.257 -0.918 1.00 83.38 87 GLY A CA 1
ATOM 688 C C . GLY A 1 87 ? -11.382 2.205 -1.164 1.00 83.38 87 GLY A C 1
ATOM 689 O O . GLY A 1 87 ? -11.172 1.007 -0.982 1.00 83.38 87 GLY A O 1
ATOM 690 N N . ARG A 1 88 ? -12.551 2.668 -1.626 1.00 72.38 88 ARG A N 1
ATOM 691 C CA . ARG A 1 88 ? -13.731 1.821 -1.876 1.00 72.38 88 ARG A CA 1
ATOM 692 C C . ARG A 1 88 ? -13.647 0.999 -3.162 1.00 72.38 88 ARG A C 1
ATOM 694 O O . ARG A 1 88 ? -14.178 -0.108 -3.218 1.00 72.38 88 ARG A O 1
ATOM 701 N N . ASP A 1 89 ? -13.025 1.549 -4.203 1.00 75.94 89 ASP A N 1
ATOM 702 C CA . ASP A 1 89 ? -13.157 1.021 -5.559 1.00 75.94 89 ASP A CA 1
ATOM 703 C C . ASP A 1 89 ? -11.964 0.166 -5.981 1.00 75.94 89 ASP A C 1
ATOM 705 O O . ASP A 1 89 ? -10.802 0.573 -5.912 1.00 75.94 89 ASP A O 1
ATOM 709 N N . THR A 1 90 ? -12.256 -1.003 -6.550 1.00 76.75 90 THR A N 1
ATOM 710 C CA . THR A 1 90 ? -11.267 -1.755 -7.323 1.00 76.75 90 THR A CA 1
ATOM 711 C C . THR A 1 90 ? -10.891 -0.973 -8.578 1.00 76.75 90 THR A C 1
ATOM 713 O O . THR A 1 90 ? -11.639 -0.947 -9.561 1.00 76.75 90 THR A O 1
ATOM 716 N N . ALA A 1 91 ? -9.709 -0.361 -8.568 1.00 77.12 91 ALA A N 1
ATOM 717 C CA . ALA A 1 91 ? -9.162 0.305 -9.740 1.00 77.12 91 ALA A CA 1
ATOM 718 C C . ALA A 1 91 ? -8.893 -0.719 -10.856 1.00 77.12 91 ALA A C 1
ATOM 720 O O . ALA A 1 91 ? -8.046 -1.605 -10.727 1.00 77.12 91 ALA A O 1
ATOM 721 N N . ARG A 1 92 ? -9.607 -0.595 -11.979 1.00 82.06 92 ARG A N 1
ATOM 722 C CA . ARG A 1 92 ? -9.275 -1.334 -13.203 1.00 82.06 92 ARG A CA 1
ATOM 723 C C . ARG A 1 92 ? -8.118 -0.653 -13.920 1.00 82.06 92 ARG A C 1
ATOM 725 O O . ARG A 1 92 ? -8.047 0.575 -13.970 1.00 82.06 92 ARG A O 1
ATOM 732 N N . PHE A 1 93 ? -7.245 -1.456 -14.519 1.00 84.88 93 PHE A N 1
ATOM 733 C CA . PHE A 1 93 ? -6.169 -0.934 -15.351 1.00 84.88 93 PHE A CA 1
ATOM 734 C C . PHE A 1 93 ? -6.762 -0.247 -16.589 1.00 84.88 93 PHE A C 1
ATOM 736 O O . PHE A 1 93 ? -7.514 -0.869 -17.340 1.00 84.88 93 PHE A O 1
ATOM 743 N N . LYS A 1 94 ? -6.462 1.041 -16.784 1.00 87.62 94 LYS A N 1
ATOM 744 C CA . LYS A 1 94 ? -6.944 1.820 -17.931 1.00 87.62 94 LYS A CA 1
ATOM 745 C C . LYS A 1 94 ? -5.870 1.844 -19.010 1.00 87.62 94 LYS A C 1
ATOM 747 O O . LYS A 1 94 ? -4.759 2.305 -18.767 1.00 87.62 94 LYS A O 1
ATOM 752 N N . PHE A 1 95 ? -6.221 1.362 -20.195 1.00 90.75 95 PHE A N 1
ATOM 753 C CA . PHE A 1 95 ? -5.380 1.456 -21.383 1.00 90.75 95 PHE A CA 1
ATOM 754 C C . PHE A 1 95 ? -5.795 2.664 -22.224 1.00 90.75 95 PHE A C 1
ATOM 756 O O . PHE A 1 95 ? -6.954 3.083 -22.191 1.00 90.75 95 PHE A O 1
ATOM 763 N N . ALA A 1 96 ? -4.846 3.222 -22.973 1.00 91.00 96 ALA A N 1
ATOM 764 C CA . ALA A 1 96 ? -5.130 4.236 -23.979 1.00 91.00 96 ALA A CA 1
ATOM 765 C C . ALA A 1 96 ? -6.063 3.666 -25.059 1.00 91.00 96 ALA A C 1
ATOM 767 O O . ALA A 1 96 ? -5.984 2.483 -25.396 1.00 91.00 96 ALA A O 1
ATOM 768 N N . SER A 1 97 ? -6.930 4.513 -25.617 1.00 90.62 97 SER A N 1
ATOM 769 C CA . SER A 1 97 ? -7.858 4.128 -26.690 1.00 90.62 97 SER A CA 1
ATOM 770 C C . SER A 1 97 ? -7.137 3.704 -27.971 1.00 90.62 97 SER A C 1
ATOM 772 O O . SER A 1 97 ? -7.641 2.861 -28.708 1.00 90.62 97 SER A O 1
ATOM 774 N N . GLN A 1 98 ? -5.951 4.264 -28.218 1.00 90.38 98 GLN A N 1
ATOM 775 C CA . GLN A 1 98 ? -5.060 3.895 -29.311 1.00 90.38 98 GLN A CA 1
ATOM 776 C C . GLN A 1 98 ? -3.691 3.490 -28.741 1.00 90.38 98 GLN A C 1
ATOM 778 O O . GLN A 1 98 ? -3.138 4.222 -27.917 1.00 90.38 98 GLN A O 1
ATOM 783 N N . PRO A 1 99 ? -3.137 2.328 -29.129 1.00 88.62 99 PRO A N 1
ATOM 784 C CA . PRO A 1 99 ? -1.793 1.930 -28.723 1.00 88.62 99 PRO A CA 1
ATOM 785 C C . PRO A 1 99 ? -0.707 2.899 -29.235 1.00 88.62 99 PRO A C 1
ATOM 787 O O . PRO A 1 99 ? -0.863 3.445 -30.326 1.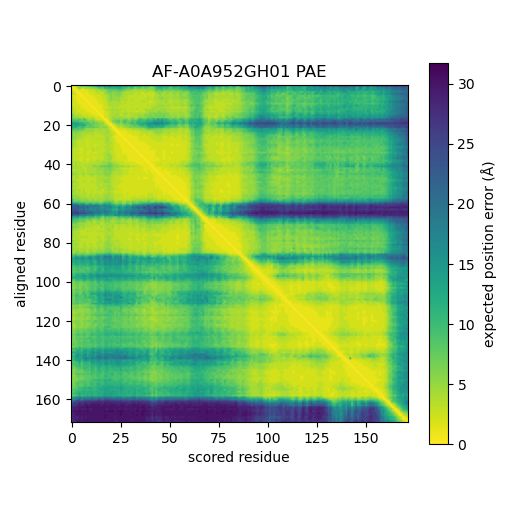00 88.62 99 PRO A O 1
ATOM 790 N N . PRO A 1 100 ? 0.425 3.044 -28.516 1.00 91.94 100 PRO A N 1
ATOM 791 C CA . PRO A 1 100 ? 0.779 2.340 -27.281 1.00 91.94 100 PRO A CA 1
ATOM 792 C C . PRO A 1 100 ? 0.215 3.000 -26.009 1.00 91.94 100 PRO A C 1
ATOM 794 O O . PRO A 1 100 ? 0.080 4.214 -25.913 1.00 91.94 100 PRO A O 1
ATOM 797 N N . SER A 1 101 ? -0.051 2.189 -24.979 1.00 94.62 101 SER A N 1
ATOM 798 C CA . SER A 1 101 ? -0.286 2.697 -23.618 1.00 94.62 101 SER A CA 1
ATOM 799 C C . SER A 1 101 ? 1.047 2.873 -22.895 1.00 94.62 101 SER A C 1
ATOM 801 O O . SER A 1 101 ? 1.765 1.894 -22.693 1.00 94.62 101 SER A O 1
ATOM 803 N N . VAL A 1 102 ? 1.367 4.103 -22.494 1.00 93.94 102 VAL A N 1
ATOM 804 C CA . VAL A 1 102 ? 2.620 4.436 -21.800 1.00 93.94 102 VAL A CA 1
ATOM 805 C C . VAL A 1 102 ? 2.370 4.538 -20.297 1.00 93.94 102 VAL A C 1
ATOM 807 O O . VAL A 1 102 ? 1.467 5.246 -19.859 1.00 93.94 102 VAL A O 1
ATOM 810 N N . ILE A 1 103 ? 3.171 3.821 -19.505 1.00 94.19 103 ILE A N 1
ATOM 811 C CA . ILE A 1 103 ? 3.053 3.767 -18.043 1.00 94.19 103 ILE A CA 1
ATOM 812 C C . ILE A 1 103 ? 4.392 4.176 -17.436 1.00 94.19 103 ILE A C 1
ATOM 814 O O . ILE A 1 103 ? 5.402 3.500 -17.637 1.00 94.19 103 ILE A O 1
ATOM 818 N N . LEU A 1 104 ? 4.396 5.268 -16.672 1.00 94.19 104 LEU A N 1
ATOM 819 C CA . LEU A 1 104 ? 5.579 5.749 -15.965 1.00 94.19 104 LEU A CA 1
ATOM 820 C C . LEU A 1 104 ? 5.589 5.234 -14.522 1.00 94.19 104 LEU A C 1
ATOM 822 O O . LEU A 1 104 ? 4.663 5.485 -13.754 1.00 94.19 104 LEU A O 1
ATOM 826 N N . MET A 1 105 ? 6.672 4.560 -14.136 1.00 94.31 105 MET A N 1
ATOM 827 C CA . MET A 1 105 ? 6.893 4.118 -12.759 1.00 94.31 105 MET A CA 1
ATOM 828 C C . MET A 1 105 ? 7.700 5.176 -12.000 1.00 94.31 105 MET A C 1
ATOM 830 O O . MET A 1 105 ? 8.918 5.257 -12.153 1.00 94.31 105 MET A O 1
ATOM 834 N N . ALA A 1 106 ? 7.032 5.970 -11.165 1.00 92.81 106 ALA A N 1
ATOM 835 C CA . ALA A 1 106 ? 7.650 7.012 -10.341 1.00 92.81 106 ALA A CA 1
ATOM 836 C C . ALA A 1 106 ? 7.592 6.669 -8.841 1.00 92.81 106 ALA A C 1
ATOM 838 O O . ALA A 1 106 ? 6.829 5.806 -8.413 1.00 92.81 106 ALA A O 1
ATOM 839 N N . GLY A 1 107 ? 8.445 7.311 -8.036 1.00 92.12 107 GLY A N 1
ATOM 840 C CA . GLY A 1 107 ? 8.539 7.073 -6.591 1.00 92.12 107 GLY A CA 1
ATOM 841 C C . GLY A 1 107 ? 9.963 7.171 -6.043 1.00 92.12 107 GLY A C 1
ATOM 842 O O . GLY A 1 107 ? 10.935 7.286 -6.794 1.00 92.12 107 GLY A O 1
ATOM 843 N N . LEU A 1 108 ? 10.093 7.091 -4.721 1.00 90.94 108 LEU A N 1
ATOM 844 C CA . LEU A 1 108 ? 11.363 7.257 -4.008 1.00 90.94 108 LEU A CA 1
ATOM 845 C C . LEU A 1 108 ? 12.378 6.142 -4.312 1.00 90.94 108 LEU A C 1
ATOM 847 O O . LEU A 1 108 ? 12.043 5.061 -4.809 1.00 90.94 108 LEU A O 1
ATOM 851 N N . GLN A 1 109 ? 13.661 6.400 -4.053 1.00 84.62 109 GLN A N 1
ATOM 852 C CA . GLN A 1 109 ? 14.690 5.361 -4.140 1.00 84.62 109 GLN A CA 1
ATOM 853 C C . GLN A 1 109 ? 14.355 4.214 -3.176 1.00 84.62 109 GLN A C 1
ATOM 855 O O . GLN A 1 109 ? 13.924 4.447 -2.055 1.00 84.62 109 GLN A O 1
ATOM 860 N N . GLY A 1 110 ? 14.520 2.969 -3.630 1.00 86.56 110 GLY A N 1
ATOM 861 C CA . GLY A 1 110 ? 14.203 1.793 -2.815 1.00 86.56 110 GLY A CA 1
ATOM 862 C C . GLY A 1 110 ? 12.716 1.424 -2.747 1.00 86.56 110 GLY A C 1
ATOM 863 O O . GLY A 1 110 ? 12.405 0.346 -2.261 1.00 86.56 110 GLY A O 1
ATOM 864 N N . SER A 1 111 ? 11.794 2.208 -3.325 1.00 90.56 111 SER A N 1
ATOM 865 C CA . SER A 1 111 ? 10.349 1.892 -3.318 1.00 90.56 111 SER A CA 1
ATOM 866 C C . SER A 1 111 ? 9.937 0.706 -4.211 1.00 90.56 111 SER A C 1
ATOM 868 O O . SER A 1 111 ? 8.753 0.456 -4.420 1.00 90.56 111 SER A O 1
ATOM 870 N N . GLY A 1 112 ? 10.904 -0.007 -4.798 1.00 93.06 112 GLY A N 1
ATOM 871 C CA . GLY A 1 112 ? 10.652 -1.193 -5.616 1.00 93.06 112 GLY A CA 1
ATOM 872 C C . GLY A 1 112 ? 10.227 -0.931 -7.065 1.00 93.06 112 GLY A C 1
ATOM 873 O O . GLY A 1 112 ? 9.797 -1.870 -7.723 1.00 93.06 112 GLY A O 1
ATOM 874 N N . LYS A 1 113 ? 10.368 0.293 -7.599 1.00 95.25 113 LYS A N 1
ATOM 875 C CA . LYS A 1 113 ? 9.927 0.668 -8.966 1.00 95.25 113 LYS A CA 1
ATOM 876 C C . LYS A 1 113 ? 10.346 -0.319 -10.058 1.00 95.25 113 LYS A C 1
ATOM 878 O O . LYS A 1 113 ? 9.492 -0.785 -10.803 1.00 95.25 113 LYS A O 1
ATOM 883 N N . THR A 1 114 ? 11.633 -0.665 -10.131 1.00 93.81 114 THR A N 1
ATOM 884 C CA . THR A 1 114 ? 12.189 -1.586 -11.139 1.00 93.81 114 THR A CA 1
ATOM 885 C C . THR A 1 114 ? 11.549 -2.971 -11.042 1.00 93.81 114 THR A C 1
ATOM 887 O O . THR A 1 114 ? 11.115 -3.544 -12.040 1.00 93.81 114 THR A O 1
ATOM 890 N N . THR A 1 115 ? 11.412 -3.484 -9.818 1.00 94.00 115 THR A N 1
ATOM 891 C CA . THR A 1 115 ? 10.772 -4.775 -9.545 1.00 94.00 115 THR A CA 1
ATOM 892 C C . THR A 1 115 ? 9.285 -4.743 -9.893 1.00 94.00 115 THR A C 1
ATOM 894 O O . THR A 1 115 ? 8.776 -5.671 -10.520 1.00 94.00 115 THR A O 1
ATOM 897 N N . THR A 1 116 ? 8.579 -3.673 -9.526 1.00 96.12 116 THR A N 1
ATOM 898 C CA . THR A 1 116 ? 7.155 -3.496 -9.826 1.00 96.12 116 THR A CA 1
ATOM 899 C C . THR A 1 116 ? 6.916 -3.341 -11.326 1.00 96.12 116 THR A C 1
ATOM 901 O O . THR A 1 116 ? 5.968 -3.932 -11.832 1.00 96.12 116 THR A O 1
ATOM 904 N N . ALA A 1 117 ? 7.796 -2.652 -12.059 1.00 95.62 117 ALA A N 1
ATOM 905 C CA . ALA A 1 117 ? 7.744 -2.569 -13.519 1.00 95.62 117 ALA A CA 1
ATOM 906 C C . ALA A 1 117 ? 7.825 -3.964 -14.161 1.00 95.62 117 ALA A C 1
ATOM 908 O O . ALA A 1 117 ? 7.003 -4.309 -15.008 1.00 95.62 117 ALA A O 1
ATOM 909 N N . GLY A 1 118 ? 8.760 -4.803 -13.700 1.00 96.12 118 GLY A N 1
ATOM 910 C CA . GLY A 1 118 ? 8.880 -6.193 -14.147 1.00 96.12 118 GLY A CA 1
ATOM 911 C C . GLY A 1 118 ? 7.646 -7.039 -13.828 1.00 96.12 118 GLY A C 1
ATOM 912 O O . GLY A 1 118 ? 7.126 -7.728 -14.706 1.00 96.12 118 GLY A O 1
ATOM 913 N N . LYS A 1 119 ? 7.129 -6.951 -12.595 1.00 96.38 119 LYS A N 1
ATOM 914 C CA . LYS A 1 119 ? 5.896 -7.648 -12.179 1.00 96.38 119 LYS A CA 1
ATOM 915 C C . LYS A 1 119 ? 4.696 -7.225 -13.025 1.00 96.38 119 LYS A C 1
ATOM 917 O O . LYS A 1 119 ? 3.944 -8.083 -13.483 1.00 96.38 119 LYS A O 1
ATOM 922 N 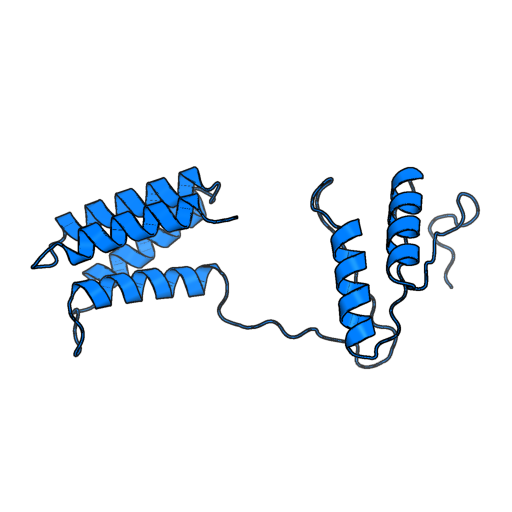N . LEU A 1 120 ? 4.542 -5.924 -13.267 1.00 95.62 120 LEU A N 1
ATOM 923 C CA . LEU A 1 120 ? 3.471 -5.380 -14.096 1.00 95.62 120 LEU A CA 1
ATOM 924 C C . LEU A 1 120 ? 3.590 -5.876 -15.541 1.00 95.62 120 LEU A C 1
ATOM 926 O O . LEU A 1 120 ? 2.609 -6.356 -16.100 1.00 95.62 120 LEU A O 1
ATOM 930 N N . ALA A 1 121 ? 4.790 -5.848 -16.125 1.00 96.19 121 ALA A N 1
ATOM 931 C CA . ALA A 1 121 ? 5.025 -6.383 -17.463 1.00 96.19 121 ALA A CA 1
ATOM 932 C C . ALA A 1 121 ? 4.709 -7.886 -17.546 1.00 96.19 121 ALA A C 1
ATOM 934 O O . ALA A 1 121 ? 4.061 -8.336 -18.488 1.00 96.19 121 ALA A O 1
ATOM 935 N N . GLN A 1 122 ? 5.099 -8.680 -16.547 1.00 96.75 122 GLN A N 1
ATOM 936 C CA . GLN A 1 122 ? 4.768 -10.104 -16.517 1.00 96.75 122 GLN A CA 1
ATOM 937 C C . GLN A 1 122 ? 3.254 -10.340 -16.418 1.00 96.75 122 GLN A C 1
ATOM 939 O O . GLN A 1 122 ? 2.722 -11.210 -17.109 1.00 96.75 122 GLN A O 1
ATOM 944 N N . TRP A 1 123 ? 2.555 -9.568 -15.583 1.00 95.69 123 TRP A N 1
ATOM 945 C CA . TRP A 1 123 ? 1.101 -9.639 -15.446 1.00 95.69 123 TRP A CA 1
ATOM 946 C C . TRP A 1 123 ? 0.385 -9.262 -16.754 1.00 95.69 123 TRP A C 1
ATOM 948 O O . TRP A 1 123 ? -0.460 -10.022 -17.223 1.00 95.69 123 TRP A O 1
ATOM 958 N N . LEU A 1 124 ? 0.797 -8.172 -17.410 1.00 94.62 124 LEU A N 1
ATOM 959 C CA . LEU A 1 124 ? 0.266 -7.750 -18.713 1.00 94.62 124 LEU A CA 1
ATOM 960 C C . LEU A 1 124 ? 0.511 -8.796 -19.809 1.00 94.62 124 LEU A C 1
ATOM 962 O O . LEU A 1 124 ? -0.386 -9.080 -20.602 1.00 94.62 124 LEU A O 1
ATOM 966 N N . LYS A 1 125 ? 1.699 -9.414 -19.831 1.00 94.81 125 LYS A N 1
ATOM 967 C CA . LYS A 1 125 ? 2.043 -10.491 -20.771 1.00 94.81 125 LYS A CA 1
ATOM 968 C C . LYS A 1 125 ? 1.151 -11.719 -20.585 1.00 94.81 125 LYS A C 1
ATOM 970 O O . LYS A 1 125 ? 0.684 -12.284 -21.568 1.00 94.81 125 LYS A O 1
ATOM 975 N N . LYS A 1 126 ? 0.862 -12.104 -19.335 1.00 94.94 126 LYS A N 1
ATOM 976 C CA . LYS A 1 126 ? -0.112 -13.169 -19.025 1.00 94.94 126 LYS A CA 1
ATOM 977 C C . LYS A 1 126 ? -1.530 -12.812 -19.484 1.00 94.94 126 LYS A C 1
ATOM 979 O O . LYS A 1 126 ? -2.273 -13.705 -19.867 1.00 94.94 126 LYS A O 1
ATOM 984 N N . GLY A 1 127 ? -1.876 -11.525 -19.489 1.00 92.94 127 GLY A N 1
ATOM 985 C CA . GLY A 1 127 ? -3.126 -10.999 -20.044 1.00 92.94 127 GLY A CA 1
ATOM 986 C C . GLY A 1 127 ? -3.164 -10.883 -21.575 1.00 92.94 127 GLY A C 1
ATOM 987 O O . GLY A 1 127 ? -4.120 -10.327 -22.102 1.00 92.94 127 GLY A O 1
ATOM 988 N N . GLY A 1 128 ? -2.146 -11.366 -22.299 1.00 92.88 128 GLY A N 1
ATOM 989 C CA . GLY A 1 128 ? -2.097 -11.342 -23.768 1.00 92.88 128 GLY A CA 1
ATOM 990 C C . GLY A 1 128 ? -1.516 -10.063 -24.382 1.00 92.88 128 GLY A C 1
ATOM 991 O O . GLY A 1 128 ? -1.431 -9.954 -25.605 1.00 92.88 128 GLY A O 1
ATOM 992 N N . HIS A 1 129 ? -1.072 -9.102 -23.568 1.00 93.25 129 HIS A N 1
ATOM 993 C CA . HIS A 1 129 ? -0.406 -7.898 -24.063 1.00 93.25 129 HIS A CA 1
ATOM 994 C C . HIS A 1 129 ? 1.075 -8.153 -24.387 1.00 93.25 129 HIS A C 1
ATOM 996 O O . HIS A 1 129 ? 1.683 -9.130 -23.951 1.00 93.25 129 HIS A O 1
ATOM 1002 N N . ARG A 1 130 ? 1.686 -7.228 -25.135 1.00 93.81 130 ARG A N 1
ATOM 1003 C CA . ARG A 1 130 ? 3.112 -7.255 -25.503 1.00 93.81 130 ARG A CA 1
ATOM 1004 C C . ARG A 1 130 ? 3.847 -6.060 -24.879 1.00 93.81 130 ARG A C 1
ATOM 1006 O O . ARG A 1 130 ? 4.115 -5.091 -25.583 1.00 93.81 130 ARG A O 1
ATOM 1013 N N . PRO A 1 131 ? 4.105 -6.070 -23.559 1.00 95.44 131 PRO A N 1
ATOM 1014 C CA . PRO A 1 131 ? 4.775 -4.954 -22.905 1.00 95.44 131 PRO A CA 1
ATOM 1015 C C . PRO A 1 131 ? 6.241 -4.850 -23.343 1.00 95.44 131 PRO A C 1
ATOM 1017 O O . PRO A 1 131 ? 6.887 -5.854 -23.644 1.00 95.44 131 PRO A O 1
ATOM 1020 N N . MET A 1 132 ? 6.768 -3.630 -23.312 1.00 95.25 132 MET A N 1
ATOM 1021 C CA . MET A 1 132 ? 8.190 -3.325 -23.441 1.00 95.25 132 MET A CA 1
ATOM 1022 C C . MET A 1 132 ? 8.610 -2.524 -22.210 1.00 95.25 132 MET A C 1
ATOM 1024 O O . MET A 1 132 ? 7.913 -1.597 -21.800 1.00 95.25 132 MET A O 1
ATOM 1028 N N . LEU A 1 133 ? 9.729 -2.902 -21.596 1.00 95.81 133 LEU A N 1
ATOM 1029 C CA . LEU A 1 133 ? 10.329 -2.151 -20.501 1.00 95.81 133 LEU A CA 1
ATOM 1030 C C . LEU A 1 133 ? 11.272 -1.098 -21.078 1.00 95.81 133 LEU A C 1
ATOM 1032 O O . LEU A 1 133 ? 12.094 -1.402 -21.936 1.00 95.81 133 LEU A O 1
ATOM 1036 N N . VAL A 1 134 ? 11.169 0.131 -20.589 1.00 94.69 134 VAL A N 1
ATOM 1037 C CA . VAL A 1 134 ? 11.997 1.255 -21.035 1.00 94.69 134 VAL A CA 1
ATOM 1038 C C . VAL A 1 134 ? 12.744 1.798 -19.828 1.00 94.69 134 VAL A C 1
ATOM 1040 O O . VAL A 1 134 ? 12.128 2.186 -18.834 1.00 94.69 134 VAL A O 1
ATOM 1043 N N . SER A 1 135 ? 14.074 1.810 -19.891 1.00 91.44 135 SER A N 1
ATOM 1044 C CA . SER A 1 135 ? 14.885 2.451 -18.861 1.00 91.44 135 SER A CA 1
ATOM 1045 C C . SER A 1 135 ? 14.984 3.947 -19.129 1.00 91.44 135 SER A C 1
ATOM 1047 O O . SER A 1 135 ? 15.595 4.355 -20.113 1.00 91.44 135 SER A O 1
ATOM 1049 N N . VAL A 1 136 ? 14.449 4.749 -18.210 1.00 89.62 136 VAL A N 1
ATOM 1050 C CA . VAL A 1 136 ? 14.528 6.222 -18.242 1.00 89.62 136 VAL A CA 1
ATOM 1051 C C . VAL A 1 136 ? 15.579 6.792 -17.280 1.00 89.62 136 VAL A C 1
ATOM 1053 O O . VAL A 1 136 ? 15.751 8.003 -17.201 1.00 89.62 136 VAL A O 1
ATOM 1056 N N . ASP A 1 137 ? 16.295 5.942 -16.533 1.00 85.25 137 ASP A N 1
ATOM 1057 C CA . ASP A 1 137 ? 17.380 6.395 -15.652 1.00 85.25 137 ASP A CA 1
ATOM 1058 C C . ASP A 1 137 ? 18.606 6.777 -16.496 1.00 85.25 137 ASP A C 1
ATOM 1060 O O . ASP A 1 137 ? 19.246 5.913 -17.099 1.00 85.25 137 ASP A O 1
ATOM 1064 N N . VAL A 1 138 ? 18.909 8.074 -16.596 1.00 81.94 138 VAL A N 1
ATOM 1065 C CA . VAL A 1 138 ? 20.043 8.603 -17.380 1.00 81.94 138 VAL A CA 1
ATOM 1066 C C . VAL A 1 138 ? 21.356 8.681 -16.608 1.00 81.94 138 VAL A C 1
ATOM 1068 O O . VAL A 1 138 ? 22.407 8.813 -17.224 1.00 81.94 138 VAL A O 1
ATOM 1071 N N . TYR A 1 139 ? 21.318 8.536 -15.283 1.00 79.88 139 TYR A N 1
ATOM 1072 C CA . TYR A 1 139 ? 22.472 8.803 -14.425 1.00 79.88 139 TYR A CA 1
ATOM 1073 C C . TYR A 1 139 ? 23.098 7.543 -13.832 1.00 79.88 139 TYR A C 1
ATOM 1075 O O . TYR A 1 139 ? 24.284 7.551 -13.513 1.00 79.88 139 TYR A O 1
ATOM 1083 N N . ARG A 1 140 ? 22.326 6.466 -13.640 1.00 83.56 140 ARG A N 1
ATOM 1084 C CA . ARG A 1 140 ? 22.774 5.268 -12.915 1.00 83.56 140 ARG A CA 1
ATOM 1085 C C . ARG A 1 140 ? 22.844 4.052 -13.847 1.00 83.56 140 ARG A C 1
ATOM 1087 O O . ARG A 1 140 ? 21.838 3.357 -14.001 1.00 83.56 140 ARG A O 1
ATOM 1094 N N . PRO A 1 141 ? 24.022 3.720 -14.417 1.00 85.12 141 PRO A N 1
ATOM 1095 C CA . PRO A 1 141 ? 24.194 2.545 -15.280 1.00 85.12 141 PRO A CA 1
ATOM 1096 C C . PRO A 1 141 ? 23.687 1.244 -14.643 1.00 85.12 141 PRO A C 1
ATOM 1098 O O . PRO A 1 141 ? 22.942 0.495 -15.271 1.00 85.12 141 PRO A O 1
ATOM 1101 N N . ALA A 1 142 ? 23.964 1.044 -13.350 1.00 87.62 142 ALA A N 1
ATOM 1102 C CA . ALA A 1 142 ? 23.516 -0.129 -12.601 1.00 87.62 142 ALA A CA 1
ATOM 1103 C C . ALA A 1 142 ? 21.981 -0.281 -12.542 1.00 87.62 142 ALA A C 1
ATOM 1105 O O . ALA A 1 142 ? 21.470 -1.398 -12.516 1.00 87.62 142 ALA A O 1
ATOM 1106 N N . ALA A 1 143 ? 21.218 0.821 -12.554 1.00 86.88 143 ALA A N 1
ATOM 1107 C CA . ALA A 1 143 ? 19.755 0.753 -12.579 1.00 86.88 143 ALA A CA 1
ATOM 1108 C C . ALA A 1 143 ? 19.237 0.227 -13.930 1.00 86.88 143 ALA A C 1
ATOM 1110 O O . ALA A 1 143 ? 18.254 -0.518 -13.974 1.00 86.88 143 ALA A O 1
ATOM 1111 N N . ARG A 1 144 ? 19.932 0.563 -15.025 1.00 88.88 144 ARG A N 1
ATOM 1112 C CA . ARG A 1 144 ? 19.638 0.052 -16.372 1.00 88.88 144 ARG A CA 1
ATOM 1113 C C . ARG A 1 144 ? 19.929 -1.439 -16.462 1.00 88.88 144 ARG A C 1
ATOM 1115 O O . ARG A 1 144 ? 19.086 -2.200 -16.932 1.00 88.88 144 ARG A O 1
ATOM 1122 N N . GLU A 1 145 ? 21.090 -1.856 -15.962 1.00 91.12 145 GLU A N 1
ATOM 1123 C CA . GLU A 1 145 ? 21.483 -3.267 -15.893 1.00 91.12 145 GLU A CA 1
ATOM 1124 C C . GLU A 1 145 ? 20.505 -4.079 -15.042 1.00 91.12 145 GLU A C 1
ATOM 1126 O O . GLU A 1 145 ? 20.073 -5.155 -15.453 1.00 91.12 145 GLU A O 1
ATOM 1131 N N . GLN A 1 146 ? 20.067 -3.539 -13.900 1.00 92.31 146 GLN A N 1
ATOM 1132 C CA . GLN A 1 146 ? 19.051 -4.178 -13.068 1.00 92.31 146 GLN A CA 1
ATOM 1133 C C . GLN A 1 146 ? 17.747 -4.399 -13.847 1.00 92.31 146 GLN A C 1
ATOM 1135 O O . GLN A 1 146 ? 17.191 -5.499 -13.816 1.00 92.31 146 GLN A O 1
ATOM 1140 N N . LEU A 1 147 ? 17.258 -3.380 -14.565 1.00 93.44 147 LEU A N 1
ATOM 1141 C CA . LEU A 1 147 ? 16.062 -3.525 -15.396 1.00 93.44 147 LEU A CA 1
ATOM 1142 C C . LEU A 1 147 ? 16.285 -4.540 -16.527 1.00 93.44 147 LEU A C 1
ATOM 1144 O O . LEU A 1 147 ? 15.364 -5.289 -16.850 1.00 93.44 147 LEU A O 1
ATOM 1148 N N . ALA A 1 148 ? 17.497 -4.623 -17.079 1.00 93.75 148 ALA A N 1
ATOM 1149 C CA . ALA A 1 148 ? 17.845 -5.602 -18.103 1.00 93.75 148 ALA A CA 1
ATOM 1150 C C . ALA A 1 148 ? 17.801 -7.043 -17.594 1.00 93.75 148 ALA A C 1
ATOM 1152 O O . ALA A 1 148 ? 17.224 -7.915 -18.249 1.00 93.75 148 ALA A O 1
ATOM 1153 N N . VAL A 1 149 ? 18.335 -7.287 -16.398 1.00 95.25 149 VAL A N 1
ATOM 1154 C CA . VAL A 1 149 ? 18.248 -8.591 -15.728 1.00 95.25 149 VAL A CA 1
ATOM 1155 C C . VAL A 1 149 ? 16.786 -8.968 -15.483 1.00 95.25 149 VAL A C 1
ATOM 1157 O O . VAL A 1 149 ? 16.373 -10.082 -15.815 1.00 95.25 149 VAL A O 1
ATOM 1160 N N . VAL A 1 150 ? 15.979 -8.029 -14.975 1.00 94.94 150 VAL A N 1
ATOM 1161 C CA . VAL A 1 150 ? 14.538 -8.233 -14.768 1.00 94.94 150 VAL A CA 1
ATOM 1162 C C . VAL A 1 150 ? 13.845 -8.575 -16.087 1.00 94.94 150 VAL A C 1
ATOM 1164 O O . VAL A 1 150 ? 13.178 -9.604 -16.160 1.00 94.94 150 VAL A O 1
ATOM 1167 N N . ALA A 1 151 ? 14.040 -7.783 -17.143 1.00 95.25 151 ALA A N 1
ATOM 1168 C CA . ALA A 1 151 ? 13.428 -8.007 -18.452 1.00 95.25 151 ALA A CA 1
ATOM 1169 C C . ALA A 1 151 ? 13.783 -9.382 -19.037 1.00 95.25 151 ALA A C 1
ATOM 1171 O O . ALA A 1 151 ? 12.894 -10.108 -19.491 1.00 95.25 151 ALA A O 1
ATOM 1172 N N . LYS A 1 152 ? 15.061 -9.777 -18.947 1.00 95.25 152 LYS A N 1
ATOM 1173 C CA . LYS A 1 152 ? 15.546 -11.090 -19.386 1.00 95.25 152 LYS A CA 1
ATOM 1174 C C . LYS A 1 152 ? 14.863 -12.227 -18.625 1.00 95.25 152 LYS A C 1
ATOM 1176 O O . LYS A 1 152 ? 14.401 -13.174 -19.253 1.00 95.25 152 LYS A O 1
ATOM 1181 N N . SER A 1 153 ? 14.738 -12.113 -17.300 1.00 94.75 153 SER A N 1
ATOM 1182 C CA . SER A 1 153 ? 14.120 -13.149 -16.455 1.00 94.75 153 SER A CA 1
ATOM 1183 C C . SER A 1 153 ? 12.648 -13.434 -16.779 1.00 94.75 153 SER A C 1
ATOM 1185 O O . SER A 1 153 ? 12.186 -14.557 -16.596 1.00 94.75 153 SER A O 1
ATOM 1187 N N . ILE A 1 154 ? 11.912 -12.444 -17.295 1.00 95.00 154 ILE A N 1
ATOM 1188 C CA . ILE A 1 154 ? 10.493 -12.582 -17.671 1.00 95.00 154 ILE A CA 1
ATOM 1189 C C . ILE A 1 154 ? 10.284 -12.697 -19.195 1.00 95.00 154 ILE A C 1
ATOM 1191 O O . ILE A 1 154 ? 9.149 -12.835 -19.672 1.00 95.00 154 ILE A O 1
ATOM 1195 N N . GLY A 1 155 ? 11.374 -12.653 -19.969 1.00 93.12 155 GLY A N 1
ATOM 1196 C CA . GLY A 1 155 ? 11.370 -12.693 -21.430 1.00 93.12 155 GLY A CA 1
ATOM 1197 C C . GLY A 1 155 ? 10.571 -11.546 -22.052 1.00 93.12 155 GLY A C 1
ATOM 1198 O O . GLY A 1 155 ? 9.724 -11.790 -22.915 1.00 93.12 155 GLY A O 1
ATOM 1199 N N . THR A 1 156 ? 10.762 -10.324 -21.558 1.00 93.94 156 THR A N 1
ATOM 1200 C CA . THR A 1 156 ? 10.100 -9.105 -22.050 1.00 93.94 156 THR A CA 1
ATOM 1201 C C . THR A 1 156 ? 11.107 -8.242 -22.806 1.00 93.94 156 THR A C 1
ATOM 1203 O O . THR A 1 156 ? 12.286 -8.219 -22.457 1.00 93.94 156 THR A O 1
ATOM 1206 N N . GLN A 1 157 ? 10.650 -7.532 -23.841 1.00 93.44 157 GLN A N 1
ATOM 1207 C CA . GLN A 1 157 ? 11.498 -6.599 -24.584 1.00 93.44 157 GLN A CA 1
ATOM 1208 C C . GLN A 1 157 ? 11.975 -5.460 -23.680 1.00 93.44 157 GLN A C 1
ATOM 1210 O O . GLN A 1 157 ? 11.243 -5.005 -22.799 1.00 93.44 157 GLN A O 1
ATOM 1215 N N . LEU A 1 158 ? 13.197 -4.995 -23.919 1.00 93.50 158 LEU A N 1
ATOM 1216 C CA . LEU A 1 158 ? 13.825 -3.929 -23.158 1.00 93.50 158 LEU A CA 1
ATOM 1217 C C . LEU A 1 158 ? 14.424 -2.900 -24.111 1.00 93.50 158 LEU A C 1
ATOM 1219 O O . LEU A 1 158 ? 15.160 -3.263 -25.025 1.00 93.50 158 LEU A O 1
ATOM 1223 N N . TYR A 1 159 ? 14.176 -1.630 -23.822 1.00 91.38 159 TYR A N 1
ATOM 1224 C CA . TYR A 1 159 ? 14.908 -0.509 -24.384 1.00 91.38 159 TYR A CA 1
ATOM 1225 C C . TYR A 1 159 ? 15.721 0.176 -23.281 1.00 91.38 159 TYR A C 1
ATOM 1227 O O . TYR A 1 159 ? 15.175 0.747 -22.333 1.00 91.38 159 TYR A O 1
ATOM 1235 N N . THR A 1 160 ? 17.043 0.111 -23.395 1.00 79.69 160 THR A N 1
ATOM 1236 C CA . THR A 1 160 ? 17.990 0.875 -22.577 1.00 79.69 160 THR A CA 1
ATOM 1237 C C . THR A 1 160 ? 18.580 1.943 -23.484 1.00 79.69 160 THR A C 1
ATOM 1239 O O . THR A 1 160 ? 19.437 1.614 -24.298 1.00 79.69 160 THR A O 1
ATOM 1242 N N . GLY A 1 161 ? 18.087 3.184 -23.415 1.00 70.69 161 GLY A N 1
ATOM 1243 C CA . GLY A 1 161 ? 18.551 4.258 -24.305 1.00 70.69 161 GLY A CA 1
ATOM 1244 C C . GLY A 1 161 ? 20.080 4.397 -24.326 1.00 70.69 161 GLY A C 1
ATOM 1245 O O . GLY A 1 161 ? 20.753 4.078 -23.340 1.00 70.69 161 GLY A O 1
ATOM 1246 N N . ASN A 1 162 ? 20.639 4.868 -25.440 1.00 64.12 162 ASN A N 1
ATOM 1247 C CA . ASN A 1 162 ? 22.088 4.988 -25.611 1.00 64.12 162 ASN A CA 1
ATOM 1248 C C . ASN A 1 162 ? 22.673 6.008 -24.618 1.00 64.12 162 ASN A C 1
ATOM 1250 O O . ASN A 1 162 ? 22.174 7.125 -24.492 1.00 64.12 162 ASN A O 1
ATOM 1254 N N . VAL A 1 163 ? 23.735 5.636 -23.894 1.00 54.69 163 VAL A N 1
ATOM 1255 C CA . VAL A 1 163 ? 24.529 6.613 -23.131 1.00 54.69 163 VAL A CA 1
ATOM 1256 C C . VAL A 1 163 ? 25.364 7.389 -24.152 1.00 54.69 163 VAL A C 1
ATOM 1258 O O . VAL A 1 163 ? 26.400 6.893 -24.580 1.00 54.69 163 VAL A O 1
ATOM 1261 N N . GLY A 1 164 ? 24.891 8.566 -24.574 1.00 53.03 164 GLY A N 1
ATOM 1262 C CA . GLY A 1 164 ? 25.724 9.537 -25.296 1.00 53.03 164 GLY A CA 1
ATOM 1263 C C . GLY A 1 164 ? 25.256 10.035 -26.667 1.00 53.03 164 GLY A C 1
ATOM 1264 O O . GLY A 1 164 ? 26.112 10.507 -27.404 1.00 53.03 164 GLY A O 1
ATOM 1265 N N . ALA A 1 165 ? 23.969 9.960 -27.035 1.00 45.53 165 ALA A N 1
ATOM 1266 C CA . ALA A 1 165 ? 23.531 10.475 -28.346 1.00 45.53 165 ALA A CA 1
ATOM 1267 C C . ALA A 1 165 ? 22.271 11.352 -28.368 1.00 45.53 165 ALA A C 1
ATOM 1269 O O . ALA A 1 165 ? 22.055 12.014 -29.374 1.00 45.53 165 ALA A O 1
ATOM 1270 N N . ASP A 1 166 ? 21.486 11.426 -27.292 1.00 47.62 166 ASP A N 1
ATOM 1271 C CA . ASP A 1 166 ? 20.301 12.287 -27.281 1.00 47.62 166 ASP A CA 1
ATOM 1272 C C . ASP A 1 166 ? 20.484 13.404 -26.257 1.00 47.62 166 ASP A C 1
ATOM 1274 O O . ASP A 1 166 ? 20.296 13.223 -25.050 1.00 47.62 166 ASP A O 1
ATOM 1278 N N . GLU A 1 167 ? 20.885 14.574 -26.759 1.00 45.22 167 GLU A N 1
ATOM 1279 C CA . GLU A 1 167 ? 20.585 15.831 -26.085 1.00 45.22 167 GLU A CA 1
ATOM 1280 C C . GLU A 1 167 ? 19.077 15.882 -25.811 1.00 45.22 167 GLU A C 1
ATOM 1282 O O . GLU A 1 167 ? 18.253 15.446 -26.620 1.00 45.22 167 GLU A O 1
ATOM 1287 N N . ALA A 1 168 ? 18.703 16.387 -24.637 1.00 44.56 168 ALA A N 1
ATOM 1288 C CA . ALA A 1 168 ? 17.308 16.579 -24.280 1.00 44.56 168 ALA A CA 1
ATOM 1289 C C . ALA A 1 168 ? 16.634 17.497 -25.315 1.00 44.56 168 ALA A C 1
ATOM 1291 O O . ALA A 1 168 ? 16.811 18.710 -25.260 1.00 44.56 168 ALA A O 1
ATOM 1292 N N . GLY A 1 169 ? 15.867 16.931 -26.252 1.00 50.00 169 GLY A N 1
ATOM 1293 C CA . GLY A 1 169 ? 15.109 17.729 -27.215 1.00 50.00 169 GLY A CA 1
ATOM 1294 C C . GLY A 1 169 ? 15.015 17.216 -28.645 1.00 50.00 169 GLY A C 1
ATOM 1295 O O . GLY A 1 169 ? 14.355 17.887 -29.428 1.00 50.00 169 GLY A O 1
ATOM 1296 N N . THR A 1 170 ? 15.593 16.073 -29.018 1.00 35.97 170 THR A N 1
ATOM 1297 C CA . THR A 1 170 ? 15.366 15.531 -30.369 1.00 35.97 170 THR A CA 1
ATOM 1298 C C . THR A 1 170 ? 13.986 14.858 -30.441 1.00 35.97 170 THR A C 1
ATOM 1300 O O . THR A 1 170 ? 13.778 13.846 -29.766 1.00 35.97 170 THR A O 1
ATOM 1303 N N . PRO A 1 171 ? 13.004 15.402 -31.188 1.00 42.66 171 PRO A N 1
ATOM 1304 C CA . PRO A 1 171 ? 11.733 14.718 -31.383 1.00 42.66 171 PRO A CA 1
ATOM 1305 C C . PRO A 1 171 ? 11.933 13.462 -32.245 1.00 42.66 171 PRO A C 1
ATOM 1307 O O . PRO A 1 171 ? 12.788 13.445 -33.131 1.00 42.66 171 PRO A O 1
ATOM 1310 N N . L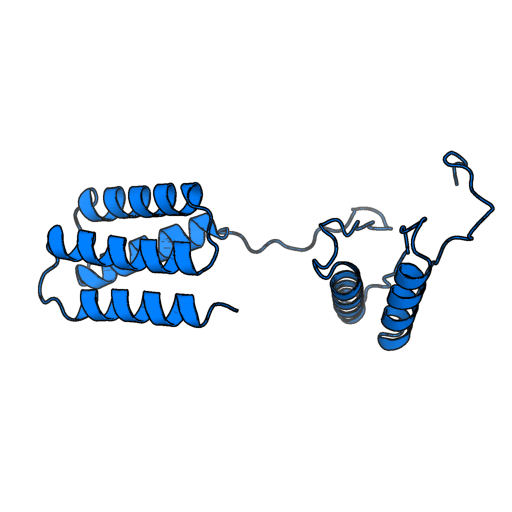EU A 1 172 ? 11.142 12.429 -31.934 1.00 40.69 172 LEU A N 1
ATOM 1311 C CA . LEU A 1 172 ? 11.025 11.179 -32.698 1.00 40.69 172 LEU A CA 1
ATOM 1312 C C . LEU A 1 172 ? 10.598 11.420 -34.151 1.00 40.69 172 LEU A C 1
ATOM 1314 O O . LEU A 1 172 ? 9.738 12.307 -34.363 1.00 40.69 172 LEU A O 1
#

Sequence (172 aa):
MFENLQEKLQRAFKNLRGQGTISEENITEALREIRLALLESDVNLNVTKDLIEHIREKAMGQQVATALSPTEQVIKIIHGELVELLGRDTARFKFASQPPSVILMAGLQGSGKTTTAGKLAQWLKKGGHRPMLVSVDVYRPAAREQLAVVAKSIGTQLYTGNVGADEAGTPL

Radius of gyration: 24.17 Å; Cα contacts (8 Å, |Δi|>4): 124; chains: 1; bounding box: 56×31×61 Å

Mean predicted aligned error: 9.18 Å

Secondary structure (DSSP, 8-state):
--HHHHHHHHHHHHHHHT-SS--HHHHHHHHHHHHHHHHHTT--HHHHHHHHHHHHHHHHHS---SSS-HHHHHHHHHHHHHHHHH-SS--PPPPPSSSPPP------TTS-HHHHHHHHHHHHHHTT---EEEE--SS-HHHHHHHHHHHHHHT-EEEE--TTS--TT---